Protein AF-A0AAU3WTR7-F1 (afdb_monomer_lite)

Structure (mmCIF, N/CA/C/O backbone):
data_AF-A0AAU3WTR7-F1
#
_entry.id   AF-A0AAU3WTR7-F1
#
loop_
_atom_site.group_PDB
_atom_site.id
_atom_site.type_symbol
_atom_site.label_atom_id
_atom_site.label_alt_id
_atom_site.label_comp_id
_atom_site.label_asym_id
_atom_site.label_entity_id
_atom_site.label_seq_id
_atom_site.pdbx_PDB_ins_code
_atom_site.Cartn_x
_atom_site.Cartn_y
_atom_site.Cartn_z
_atom_site.occupancy
_atom_site.B_iso_or_equiv
_atom_site.auth_seq_id
_atom_site.auth_comp_id
_atom_site.auth_asym_id
_atom_site.auth_atom_id
_atom_site.pdbx_PDB_model_num
ATOM 1 N N . MET A 1 1 ? -23.459 38.206 -37.031 1.00 37.59 1 MET A N 1
ATOM 2 C CA . MET A 1 1 ? -23.382 38.273 -35.552 1.00 37.59 1 MET A CA 1
ATOM 3 C C . MET A 1 1 ? -22.449 37.149 -35.110 1.00 37.59 1 MET A C 1
ATOM 5 O O . MET A 1 1 ? -22.718 36.012 -35.448 1.00 37.59 1 MET A O 1
ATOM 9 N N . ARG A 1 2 ? -21.197 37.462 -34.750 1.00 40.16 2 ARG A N 1
ATOM 10 C CA . ARG A 1 2 ? -20.705 37.605 -33.359 1.00 40.16 2 ARG A CA 1
ATOM 11 C C . ARG A 1 2 ? -20.783 36.295 -32.550 1.00 40.16 2 ARG A C 1
ATOM 13 O O . ARG A 1 2 ? -21.820 35.986 -31.980 1.00 40.16 2 ARG A O 1
ATOM 20 N N . GLN A 1 3 ? -19.661 35.573 -32.489 1.00 49.28 3 GLN A N 1
ATOM 21 C CA . GLN A 1 3 ? -19.446 34.449 -31.568 1.00 49.28 3 GLN A CA 1
ATOM 22 C C . GLN A 1 3 ? -19.296 34.954 -30.116 1.00 49.28 3 GLN A C 1
ATOM 24 O O . GLN A 1 3 ? -18.647 35.985 -29.914 1.00 49.28 3 GLN A O 1
ATOM 29 N N . PRO A 1 4 ? -19.822 34.247 -29.097 1.00 47.12 4 PRO A N 1
ATOM 30 C CA . PRO A 1 4 ? -19.540 34.547 -27.697 1.00 47.12 4 PRO A CA 1
ATOM 31 C C . PRO A 1 4 ? -18.187 33.954 -27.266 1.00 47.12 4 PRO A C 1
ATOM 33 O O . PRO A 1 4 ? -18.004 32.745 -27.135 1.00 47.12 4 PRO A O 1
ATOM 36 N N . ILE A 1 5 ? -17.231 34.847 -27.019 1.00 56.88 5 ILE A N 1
ATOM 37 C CA . ILE A 1 5 ? -15.836 34.572 -26.643 1.00 56.88 5 ILE A CA 1
ATOM 38 C C . ILE A 1 5 ? -15.780 34.169 -25.151 1.00 56.88 5 ILE A C 1
ATOM 40 O O . ILE A 1 5 ? -15.255 34.905 -24.324 1.00 56.88 5 ILE A O 1
ATOM 44 N N . ALA A 1 6 ? -16.386 33.037 -24.775 1.00 55.91 6 ALA A N 1
ATOM 45 C CA . ALA A 1 6 ? -16.638 32.694 -23.366 1.00 55.91 6 ALA A CA 1
ATOM 46 C C . ALA A 1 6 ? -15.622 31.715 -22.738 1.00 55.91 6 ALA A C 1
ATOM 48 O O . ALA A 1 6 ? -15.236 31.878 -21.582 1.00 55.91 6 ALA A O 1
ATOM 49 N N . HIS A 1 7 ? -15.151 30.705 -23.479 1.00 51.06 7 HIS A N 1
ATOM 50 C CA . HIS A 1 7 ? -14.360 29.615 -22.881 1.00 51.06 7 HIS A CA 1
ATOM 51 C C . HIS A 1 7 ? -12.915 30.007 -22.534 1.00 51.06 7 HIS A C 1
ATOM 53 O O . HIS A 1 7 ? -12.405 29.593 -21.495 1.00 51.06 7 HIS A O 1
ATOM 59 N N . ARG A 1 8 ? -12.266 30.852 -23.349 1.00 49.38 8 ARG A N 1
ATOM 60 C CA . ARG A 1 8 ? -10.840 31.200 -23.181 1.00 49.38 8 ARG A CA 1
ATOM 61 C C . ARG A 1 8 ? -10.538 31.940 -21.869 1.00 49.38 8 ARG A C 1
ATOM 63 O O . ARG A 1 8 ? -9.446 31.798 -21.335 1.00 49.38 8 ARG A O 1
ATOM 70 N N . TRP A 1 9 ? -11.502 32.692 -21.338 1.00 47.69 9 TRP A N 1
ATOM 71 C CA . TRP A 1 9 ? -11.331 33.497 -20.120 1.00 47.69 9 TRP A CA 1
ATOM 72 C C . TRP A 1 9 ? -11.418 32.678 -18.828 1.00 47.69 9 TRP A C 1
ATOM 74 O O . TRP A 1 9 ? -10.788 33.040 -17.837 1.00 47.69 9 TRP A O 1
ATOM 84 N N . ARG A 1 10 ? -12.138 31.546 -18.837 1.00 54.12 10 ARG A N 1
ATOM 85 C CA . ARG A 1 10 ? -12.266 30.667 -17.660 1.00 54.12 10 ARG A CA 1
ATOM 86 C C . ARG A 1 10 ? -10.925 30.027 -17.293 1.00 54.12 10 ARG A C 1
ATOM 88 O O . ARG A 1 10 ? -10.565 30.006 -16.122 1.00 54.12 10 ARG A O 1
ATOM 95 N N . ASN A 1 11 ? -10.152 29.596 -18.290 1.00 49.16 11 ASN A N 1
ATOM 96 C CA . ASN A 1 11 ? -8.867 28.928 -18.061 1.00 49.16 11 ASN A CA 1
ATOM 97 C C . ASN A 1 11 ? -7.781 29.888 -17.537 1.00 49.16 11 ASN A C 1
ATOM 99 O O . ASN A 1 11 ? -6.924 29.464 -16.772 1.00 49.16 11 ASN A O 1
ATOM 103 N N . VAL A 1 12 ? -7.841 31.178 -17.896 1.00 52.66 12 VAL A N 1
ATOM 104 C CA . VAL A 1 12 ? -6.905 32.212 -17.404 1.00 52.66 12 VAL A CA 1
ATOM 105 C C . VAL A 1 12 ? -7.162 32.557 -15.931 1.00 52.66 12 VAL A C 1
ATOM 107 O O . VAL A 1 12 ? -6.222 32.796 -15.178 1.00 52.66 12 VAL A O 1
ATOM 110 N N . ALA A 1 13 ? -8.425 32.552 -15.493 1.00 53.12 13 ALA A N 1
ATOM 111 C CA . ALA A 1 13 ? -8.765 32.796 -14.091 1.00 53.12 13 ALA A CA 1
ATOM 112 C C . ALA A 1 13 ? -8.291 31.657 -13.165 1.00 53.12 13 ALA A C 1
ATOM 114 O O . ALA A 1 13 ? -7.812 31.918 -12.063 1.00 53.12 13 ALA A O 1
ATOM 115 N N . VAL A 1 14 ? -8.382 30.402 -13.622 1.00 52.09 14 VAL A N 1
ATOM 116 C CA . VAL A 1 14 ? -7.982 29.218 -12.838 1.00 52.09 14 VAL A CA 1
ATOM 117 C C . VAL A 1 14 ? -6.464 29.141 -12.640 1.00 52.09 14 VAL A C 1
ATOM 119 O O . VAL A 1 14 ? -6.017 28.832 -11.537 1.00 52.09 14 VAL A O 1
ATOM 122 N N . THR A 1 15 ? -5.656 29.473 -13.653 1.00 50.94 15 THR A N 1
ATOM 123 C CA . THR A 1 15 ? -4.188 29.491 -13.509 1.00 50.94 15 THR A CA 1
ATOM 124 C C . THR A 1 15 ? -3.694 30.626 -12.614 1.00 50.94 15 THR A C 1
ATOM 126 O O . THR A 1 15 ? -2.771 30.414 -11.832 1.00 50.94 15 THR A O 1
ATOM 129 N N . ALA A 1 16 ? -4.326 31.804 -12.650 1.00 46.81 16 ALA A N 1
ATOM 130 C CA . ALA A 1 16 ? -3.980 32.902 -11.744 1.00 46.81 16 ALA A CA 1
ATOM 131 C C . ALA A 1 16 ? -4.284 32.578 -10.265 1.00 46.81 16 ALA A C 1
ATOM 133 O O . ALA A 1 16 ? -3.531 32.986 -9.381 1.00 46.81 16 ALA A O 1
ATOM 134 N N . ALA A 1 17 ? -5.354 31.822 -9.990 1.00 47.59 17 ALA A N 1
ATOM 135 C CA . ALA A 1 17 ? -5.754 31.465 -8.627 1.00 47.59 17 ALA A CA 1
ATOM 136 C C . ALA A 1 17 ? -4.729 30.564 -7.909 1.00 47.59 17 ALA A C 1
ATOM 138 O O . ALA A 1 17 ? -4.460 30.771 -6.727 1.00 47.59 17 ALA A O 1
ATOM 139 N N . TRP A 1 18 ? -4.109 29.613 -8.616 1.00 48.81 18 TRP A N 1
ATOM 140 C CA . TRP A 1 18 ? -3.110 28.710 -8.024 1.00 48.81 18 TRP A CA 1
ATOM 141 C C . TRP A 1 18 ? -1.790 29.403 -7.655 1.00 48.81 18 TRP A C 1
ATOM 143 O O . TRP A 1 18 ? -1.161 29.034 -6.665 1.00 48.81 18 TRP A O 1
ATOM 153 N N . VAL A 1 19 ? -1.394 30.454 -8.381 1.00 52.28 19 VAL A N 1
ATOM 154 C CA . VAL A 1 19 ? -0.154 31.204 -8.095 1.00 52.28 19 VAL A CA 1
ATOM 155 C C . VAL A 1 19 ? -0.250 32.007 -6.786 1.00 52.28 19 VAL A C 1
ATOM 157 O O . VAL A 1 19 ? 0.765 32.246 -6.137 1.00 52.28 19 VAL A O 1
ATOM 160 N N . ALA A 1 20 ? -1.458 32.377 -6.346 1.00 46.44 20 ALA A N 1
ATOM 161 C CA . ALA A 1 20 ? -1.669 33.142 -5.113 1.00 46.44 20 ALA A CA 1
ATOM 162 C C . ALA A 1 20 ? -1.627 32.300 -3.818 1.00 46.44 20 ALA A C 1
ATOM 164 O O . ALA A 1 20 ? -1.489 32.864 -2.735 1.00 46.44 20 ALA A O 1
ATOM 165 N N . VAL A 1 21 ? -1.740 30.968 -3.903 1.00 49.38 21 VAL A N 1
ATOM 166 C CA . VAL A 1 21 ? -1.747 30.077 -2.721 1.00 49.38 21 VAL A CA 1
ATOM 167 C C . VAL A 1 21 ? -0.325 29.677 -2.291 1.00 49.38 21 VAL A C 1
ATOM 169 O O . VAL A 1 21 ? -0.088 29.381 -1.121 1.00 49.38 21 VAL A O 1
ATOM 172 N N . GLY A 1 22 ? 0.657 29.747 -3.198 1.00 46.62 22 GLY A N 1
ATOM 173 C CA . GLY A 1 22 ? 2.047 29.345 -2.940 1.00 46.62 22 GLY A CA 1
ATOM 174 C C . GLY A 1 22 ? 2.856 30.243 -1.989 1.00 46.62 22 GLY A C 1
ATOM 175 O O . GLY A 1 22 ? 3.997 29.916 -1.680 1.00 46.62 22 GLY A O 1
ATOM 176 N N . THR A 1 23 ? 2.311 31.371 -1.520 1.00 54.91 23 THR A N 1
ATOM 177 C CA . THR A 1 23 ? 3.067 32.430 -0.815 1.00 54.91 23 THR A CA 1
ATOM 178 C C . THR A 1 23 ? 2.632 32.699 0.633 1.00 54.91 23 THR A C 1
ATOM 180 O O . THR A 1 23 ? 3.030 33.710 1.206 1.00 54.91 23 THR A O 1
ATOM 183 N N . ALA A 1 24 ? 1.878 31.789 1.268 1.00 49.22 24 ALA A N 1
ATOM 184 C CA . ALA A 1 24 ? 1.409 31.953 2.658 1.00 49.22 24 ALA A CA 1
ATOM 185 C C . ALA A 1 24 ? 1.805 30.828 3.647 1.00 49.22 24 ALA A C 1
ATOM 187 O O . ALA A 1 24 ? 1.473 30.918 4.827 1.00 49.22 24 ALA A O 1
ATOM 188 N N . ALA A 1 25 ? 2.541 29.794 3.216 1.00 53.19 25 ALA A N 1
ATOM 189 C CA . ALA A 1 25 ? 2.908 28.637 4.055 1.00 53.19 25 ALA A CA 1
ATOM 190 C C . ALA A 1 25 ? 4.393 28.595 4.498 1.00 53.19 25 ALA A C 1
ATOM 192 O O . ALA A 1 25 ? 4.864 27.579 5.000 1.00 53.19 25 ALA A O 1
ATOM 193 N N . GLY A 1 26 ? 5.146 29.689 4.330 1.00 51.47 26 GLY A N 1
ATOM 194 C CA . GLY A 1 26 ? 6.599 29.734 4.577 1.00 51.47 26 GLY A CA 1
ATOM 195 C C . GLY A 1 26 ? 7.059 30.267 5.944 1.00 51.47 26 GLY A C 1
ATOM 196 O O . GLY A 1 26 ? 8.257 30.448 6.134 1.00 51.47 26 GLY A O 1
ATOM 197 N N . ALA A 1 27 ? 6.150 30.576 6.879 1.00 50.19 27 ALA A N 1
ATOM 198 C CA . ALA A 1 27 ? 6.449 31.478 8.007 1.00 50.19 27 ALA A CA 1
ATOM 199 C C . ALA A 1 27 ? 6.300 30.894 9.432 1.00 50.19 27 ALA A C 1
ATOM 201 O O . ALA A 1 27 ? 6.436 31.641 10.398 1.00 50.19 27 ALA A O 1
ATOM 202 N N . LEU A 1 28 ? 6.047 29.586 9.597 1.00 52.09 28 LEU A N 1
ATOM 203 C CA . LEU A 1 28 ? 5.908 28.954 10.929 1.00 52.09 28 LEU A CA 1
ATOM 204 C C . LEU A 1 28 ? 6.967 27.881 11.256 1.00 52.09 28 LEU A C 1
ATOM 206 O O . LEU A 1 28 ? 7.064 27.461 12.405 1.00 52.09 28 LEU A O 1
ATOM 210 N N . GLY A 1 29 ? 7.810 27.479 10.296 1.00 44.16 29 GLY A N 1
ATOM 211 C CA . GLY A 1 29 ? 8.883 26.498 10.532 1.00 44.16 29 GLY A CA 1
ATOM 212 C C . GLY A 1 29 ? 10.133 27.052 11.235 1.00 44.16 29 GLY A C 1
ATOM 213 O O . GLY A 1 29 ? 10.900 26.288 11.814 1.00 44.16 29 GLY A O 1
ATOM 214 N N . ALA A 1 30 ? 10.346 28.372 11.220 1.00 48.91 30 ALA A N 1
ATOM 215 C CA . ALA A 1 30 ? 11.613 28.981 11.642 1.00 48.91 30 ALA A CA 1
ATOM 216 C C . ALA A 1 30 ? 11.882 28.941 13.162 1.00 48.91 30 ALA A C 1
ATOM 218 O O . ALA A 1 30 ? 13.037 28.987 13.577 1.00 48.91 30 ALA A O 1
ATOM 219 N N . TRP A 1 31 ? 10.846 28.838 14.003 1.00 47.69 31 TRP A N 1
ATOM 220 C CA . TRP A 1 31 ? 10.999 28.938 15.463 1.00 47.69 31 TRP A CA 1
ATOM 221 C C . TRP A 1 31 ? 11.237 27.601 16.181 1.00 47.69 31 TRP A C 1
ATOM 223 O O . TRP A 1 31 ? 11.665 27.610 17.332 1.00 47.69 31 TRP A O 1
ATOM 233 N N . GLN A 1 32 ? 11.048 26.456 15.513 1.00 45.03 32 GLN A N 1
ATOM 234 C CA . GLN A 1 32 ? 11.389 25.145 16.094 1.00 45.03 32 GLN A CA 1
ATOM 235 C C . GLN A 1 32 ? 12.903 24.875 16.124 1.00 45.03 32 GLN A C 1
ATOM 237 O O . GLN A 1 32 ? 13.364 24.085 16.941 1.00 45.03 32 GLN A O 1
ATOM 242 N N . LEU A 1 33 ? 13.698 25.580 15.309 1.00 46.66 33 LEU A N 1
ATOM 243 C CA . LEU A 1 33 ? 15.163 25.505 15.370 1.00 46.66 33 LEU A CA 1
ATOM 244 C C . LEU A 1 33 ? 15.763 26.347 16.510 1.00 46.66 33 LEU A C 1
ATOM 246 O O . LEU A 1 33 ? 16.837 26.018 16.990 1.00 46.66 33 LEU A O 1
ATOM 250 N N . ALA A 1 34 ? 15.058 27.373 16.999 1.00 47.19 34 ALA A N 1
ATOM 251 C CA . ALA A 1 34 ? 15.518 28.214 18.113 1.00 47.19 34 ALA A CA 1
ATOM 252 C C . ALA A 1 34 ? 15.198 27.631 19.509 1.00 47.19 34 ALA A C 1
ATOM 254 O O . ALA A 1 34 ? 15.710 28.115 20.516 1.00 47.19 34 ALA A O 1
ATOM 255 N N . GLY A 1 35 ? 14.334 26.610 19.590 1.00 40.16 35 GLY A N 1
ATOM 256 C CA . GLY A 1 35 ? 13.960 25.955 20.850 1.00 40.16 35 GLY A CA 1
ATOM 257 C C . GLY A 1 35 ? 14.932 24.862 21.311 1.00 40.16 35 GLY A C 1
ATOM 258 O O . GLY A 1 35 ? 14.953 24.529 22.496 1.00 40.16 35 GLY A O 1
ATOM 259 N N . ALA A 1 36 ? 15.747 24.318 20.402 1.00 44.47 36 ALA A N 1
ATOM 260 C CA . ALA A 1 36 ? 16.703 23.252 20.708 1.00 44.47 36 ALA A CA 1
ATOM 261 C C . ALA A 1 36 ? 17.885 23.736 21.573 1.00 44.47 36 ALA A C 1
ATOM 263 O O . ALA A 1 36 ? 18.386 22.988 22.414 1.00 44.47 36 ALA A O 1
ATOM 264 N N . ASP A 1 37 ? 18.281 25.003 21.424 1.00 50.00 37 ASP A N 1
ATOM 265 C CA . ASP A 1 37 ? 19.470 25.572 22.073 1.00 50.00 37 ASP A CA 1
ATOM 266 C C . ASP A 1 37 ? 19.265 25.950 23.554 1.00 50.00 37 ASP A C 1
ATOM 268 O O . ASP A 1 37 ? 20.232 26.208 24.269 1.00 50.00 37 ASP A O 1
ATOM 272 N N . ALA A 1 38 ? 18.021 25.983 24.047 1.00 47.00 38 ALA A N 1
ATOM 273 C CA . ALA A 1 38 ? 17.711 26.530 25.372 1.00 47.00 38 ALA A CA 1
ATOM 274 C C . ALA A 1 38 ? 17.817 25.525 26.538 1.00 47.00 38 ALA A C 1
ATOM 276 O O . ALA A 1 38 ? 17.932 25.953 27.685 1.00 47.00 38 ALA A O 1
ATOM 277 N N . ASN A 1 39 ? 17.775 24.210 26.273 1.00 48.16 39 ASN A N 1
ATOM 278 C CA . ASN A 1 39 ? 17.717 23.170 27.319 1.00 48.16 39 ASN A CA 1
ATOM 279 C C . ASN A 1 39 ? 18.815 22.090 27.232 1.00 48.16 39 ASN A C 1
ATOM 281 O O . ASN A 1 39 ? 18.886 21.229 28.108 1.00 48.16 39 ASN A O 1
ATOM 285 N N . ALA A 1 40 ? 19.701 22.130 26.232 1.00 43.22 40 ALA A N 1
ATOM 286 C CA . ALA A 1 40 ? 20.803 21.173 26.075 1.00 43.22 40 ALA A CA 1
ATOM 287 C C . ALA A 1 40 ? 22.062 21.574 26.877 1.00 43.22 40 ALA A C 1
ATOM 289 O O . ALA A 1 40 ? 23.174 21.654 26.353 1.00 43.22 40 ALA A O 1
ATOM 290 N N . GLY A 1 41 ? 21.895 21.830 28.177 1.00 42.78 41 GLY A N 1
ATOM 291 C CA . GLY A 1 41 ? 23.025 22.010 29.085 1.00 42.78 41 GLY A CA 1
ATOM 292 C C . GLY A 1 41 ? 23.818 20.707 29.250 1.00 42.78 41 GLY A C 1
ATOM 293 O O . GLY A 1 41 ? 23.259 19.685 29.636 1.00 42.78 41 GLY A O 1
ATOM 294 N N . THR A 1 42 ? 25.136 20.764 29.028 1.00 52.19 42 THR A N 1
ATOM 295 C CA . THR A 1 42 ? 26.128 19.696 29.299 1.00 52.19 42 THR A CA 1
ATOM 296 C C . THR A 1 42 ? 26.002 18.386 28.499 1.00 52.19 42 THR A C 1
ATOM 298 O O . THR A 1 42 ? 25.670 17.336 29.038 1.00 52.19 42 THR A O 1
ATOM 301 N N . GLY A 1 43 ? 26.424 18.411 27.229 1.00 42.41 43 GLY A N 1
ATOM 302 C CA . GLY A 1 43 ? 26.749 17.198 26.467 1.00 42.41 43 GLY A CA 1
ATOM 303 C C . GLY A 1 43 ? 27.338 17.508 25.088 1.00 42.41 43 GLY A C 1
ATOM 304 O O . GLY A 1 43 ? 26.668 18.119 24.270 1.00 42.41 43 GLY A O 1
ATOM 305 N N . THR A 1 44 ? 28.590 17.099 24.851 1.00 45.91 44 THR A N 1
ATOM 306 C CA . THR A 1 44 ? 29.353 17.180 23.582 1.00 45.91 44 THR A CA 1
ATOM 307 C C . THR A 1 44 ? 28.511 17.341 22.306 1.00 45.91 44 THR A C 1
ATOM 309 O O . THR A 1 44 ? 27.897 16.378 21.846 1.00 45.91 44 THR A O 1
ATOM 312 N N . HIS A 1 45 ? 28.544 18.537 21.705 1.00 47.84 45 HIS A N 1
ATOM 313 C CA . HIS A 1 45 ? 27.893 18.813 20.421 1.00 47.84 45 HIS A CA 1
ATOM 314 C C . HIS A 1 45 ? 28.396 17.863 19.326 1.00 47.84 45 HIS A C 1
ATOM 316 O O . HIS A 1 45 ? 29.599 17.622 19.208 1.00 47.84 45 HIS A O 1
ATOM 322 N N . GLY A 1 46 ? 27.466 17.340 18.524 1.00 48.97 46 GLY A N 1
ATOM 323 C CA . GLY A 1 46 ? 27.766 16.382 17.466 1.00 48.97 46 GLY A CA 1
ATOM 324 C C . GLY A 1 46 ? 28.718 16.964 16.424 1.00 48.97 46 GLY A C 1
ATOM 325 O O . GLY A 1 46 ? 28.366 17.894 15.700 1.00 48.97 46 GLY A O 1
ATOM 326 N N . HIS A 1 47 ? 29.912 16.384 16.324 1.00 55.09 47 HIS A N 1
ATOM 327 C CA . HIS A 1 47 ? 30.749 16.549 15.143 1.00 55.09 47 HIS A CA 1
ATOM 328 C C . HIS A 1 47 ? 30.036 15.870 13.958 1.00 55.09 47 HIS A C 1
ATOM 330 O O . HIS A 1 47 ? 29.531 14.757 14.144 1.00 55.09 47 HIS A O 1
ATOM 336 N N . PRO A 1 48 ? 29.961 16.488 12.764 1.00 62.47 48 PRO A N 1
ATOM 337 C CA . PRO A 1 48 ? 29.518 15.764 11.576 1.00 62.47 48 PRO A CA 1
ATOM 338 C C . PRO A 1 48 ? 30.421 14.540 11.380 1.00 62.47 48 PRO A C 1
ATOM 340 O O . PRO A 1 48 ? 31.634 14.638 11.565 1.00 62.47 48 PRO A O 1
ATOM 343 N N . LEU A 1 49 ? 29.841 13.382 11.050 1.00 66.31 49 LEU A N 1
ATOM 344 C CA . LEU A 1 49 ? 30.634 12.181 10.782 1.00 66.31 49 LEU A CA 1
ATOM 345 C C . LEU A 1 49 ? 31.555 12.448 9.588 1.00 66.31 49 LEU A C 1
ATOM 347 O O . LEU A 1 49 ? 31.080 12.798 8.510 1.00 66.31 49 LEU A O 1
ATOM 351 N N . ASP A 1 50 ? 32.857 12.261 9.788 1.00 78.19 50 ASP A N 1
ATOM 352 C CA . ASP A 1 50 ? 33.835 12.289 8.705 1.00 78.19 50 ASP A CA 1
ATOM 353 C C . ASP A 1 50 ? 33.659 11.087 7.756 1.00 78.19 50 ASP A C 1
ATOM 355 O O . ASP A 1 50 ? 33.057 10.067 8.109 1.00 78.19 50 ASP A O 1
ATOM 359 N N . ASP A 1 51 ? 34.218 11.181 6.546 1.00 73.81 51 ASP A N 1
ATOM 360 C CA . ASP A 1 51 ? 34.087 10.135 5.522 1.00 73.81 51 ASP A CA 1
ATOM 361 C C . ASP A 1 51 ? 34.597 8.760 5.992 1.00 73.81 51 ASP A C 1
ATOM 363 O O . ASP A 1 51 ? 34.080 7.729 5.559 1.00 73.81 51 ASP A O 1
ATOM 367 N N . ALA A 1 52 ? 35.572 8.700 6.908 1.00 69.44 52 ALA A N 1
ATOM 368 C CA . ALA A 1 52 ? 36.064 7.435 7.449 1.00 69.44 52 ALA A CA 1
ATOM 369 C C . ALA A 1 52 ? 35.098 6.839 8.489 1.00 69.44 52 ALA A C 1
ATOM 371 O O . ALA A 1 52 ? 34.989 5.612 8.590 1.00 69.44 52 ALA A O 1
ATOM 372 N N . ALA A 1 53 ? 34.361 7.668 9.231 1.00 73.69 53 ALA A N 1
ATOM 373 C CA . ALA A 1 53 ? 33.237 7.239 10.058 1.00 73.69 53 ALA A CA 1
ATOM 374 C C . ALA A 1 53 ? 32.060 6.745 9.196 1.00 73.69 53 ALA A C 1
ATOM 376 O O . ALA A 1 53 ? 31.501 5.688 9.497 1.00 73.69 53 ALA A O 1
ATOM 377 N N . VAL A 1 54 ? 31.742 7.430 8.089 1.00 77.12 54 VAL A N 1
ATOM 378 C CA . VAL A 1 54 ? 30.716 6.996 7.119 1.00 77.12 54 VAL A CA 1
ATOM 379 C C . VAL A 1 54 ? 31.100 5.665 6.466 1.00 77.12 54 VAL A C 1
ATOM 381 O O . VAL A 1 54 ? 30.315 4.718 6.506 1.00 77.12 54 VAL A O 1
ATOM 384 N N . HIS A 1 55 ? 32.325 5.529 5.948 1.00 77.12 55 HIS A N 1
ATOM 385 C CA . HIS A 1 55 ? 32.811 4.267 5.379 1.00 77.12 55 HIS A CA 1
ATOM 386 C C . HIS A 1 55 ? 32.828 3.126 6.401 1.00 77.12 55 HIS A C 1
ATOM 388 O O . HIS A 1 55 ? 32.502 1.992 6.052 1.00 77.12 55 HIS A O 1
ATOM 394 N N . ARG A 1 56 ? 33.163 3.401 7.669 1.00 72.31 56 ARG A N 1
ATOM 395 C CA . ARG A 1 56 ? 33.112 2.398 8.743 1.00 72.31 56 ARG A CA 1
ATOM 396 C C . ARG A 1 56 ? 31.680 1.978 9.063 1.00 72.31 56 ARG A C 1
ATOM 398 O O . ARG A 1 56 ? 31.436 0.785 9.228 1.00 72.31 56 ARG A O 1
ATOM 405 N N . ALA A 1 57 ? 30.744 2.925 9.120 1.00 73.19 57 ALA A N 1
ATOM 406 C CA . ALA A 1 57 ? 29.328 2.636 9.314 1.00 73.19 57 ALA A CA 1
ATOM 407 C C . ALA A 1 57 ? 28.783 1.785 8.153 1.00 73.19 57 ALA A C 1
ATOM 409 O O . ALA A 1 57 ? 28.188 0.735 8.393 1.00 73.19 57 ALA A O 1
ATOM 410 N N . LEU A 1 58 ? 29.088 2.157 6.907 1.00 80.75 58 LEU A N 1
ATOM 411 C CA . LEU A 1 58 ? 28.680 1.415 5.714 1.00 80.75 58 LEU A CA 1
ATOM 412 C C . LEU A 1 58 ? 29.282 -0.000 5.683 1.00 80.75 58 LEU A C 1
ATOM 414 O O . LEU A 1 58 ? 28.558 -0.967 5.460 1.00 80.75 58 LEU A O 1
ATOM 418 N N . ALA A 1 59 ? 30.571 -0.146 6.004 1.00 71.81 59 ALA A N 1
ATOM 419 C CA . ALA A 1 59 ? 31.221 -1.450 6.127 1.00 71.81 59 ALA A CA 1
ATOM 420 C C . ALA A 1 59 ? 30.619 -2.301 7.262 1.00 71.81 59 ALA A C 1
ATOM 422 O O . ALA A 1 59 ? 30.459 -3.507 7.094 1.00 71.81 59 ALA A O 1
ATOM 423 N N . SER A 1 60 ? 30.227 -1.702 8.396 1.00 66.06 60 SER A N 1
ATOM 424 C CA . SER A 1 60 ? 29.529 -2.427 9.471 1.00 66.06 60 SER A CA 1
ATOM 425 C C . SER A 1 60 ? 28.103 -2.843 9.094 1.00 66.06 60 SER A C 1
ATOM 427 O O . SER A 1 60 ? 27.665 -3.922 9.490 1.00 66.06 60 SER A O 1
ATOM 429 N N . ALA A 1 61 ? 27.405 -2.049 8.277 1.00 65.31 61 ALA A N 1
ATOM 430 C CA . ALA A 1 61 ? 26.099 -2.407 7.731 1.00 65.31 61 ALA A CA 1
ATOM 431 C C . ALA A 1 61 ? 26.217 -3.548 6.704 1.00 65.31 61 ALA A C 1
ATOM 433 O O . ALA A 1 61 ? 25.448 -4.499 6.755 1.00 65.31 61 ALA A O 1
ATOM 434 N N . GLN A 1 62 ? 27.233 -3.515 5.835 1.00 64.50 62 GLN A N 1
ATOM 435 C CA . GLN A 1 62 ? 27.520 -4.588 4.873 1.00 64.50 62 GLN A CA 1
ATOM 436 C C . GLN A 1 62 ? 28.006 -5.884 5.548 1.00 64.50 62 GLN A C 1
ATOM 438 O O . GLN A 1 62 ? 27.644 -6.977 5.116 1.00 64.50 62 GLN A O 1
ATOM 443 N N . ALA A 1 63 ? 28.779 -5.782 6.634 1.00 57.72 63 ALA A N 1
ATOM 444 C CA . ALA A 1 63 ? 29.153 -6.925 7.470 1.00 57.72 63 ALA A CA 1
ATOM 445 C C . ALA A 1 63 ? 27.961 -7.495 8.264 1.00 57.72 63 ALA A C 1
ATOM 447 O O . ALA A 1 63 ? 27.968 -8.671 8.627 1.00 57.72 63 ALA A O 1
ATOM 448 N N . SER A 1 64 ? 26.921 -6.688 8.495 1.00 48.97 64 SER A N 1
ATOM 449 C CA . SER A 1 64 ? 25.646 -7.115 9.078 1.00 48.97 64 SER A CA 1
ATOM 450 C C . SER A 1 64 ? 24.762 -7.775 8.017 1.00 48.97 64 SER A C 1
ATOM 452 O O . SER A 1 64 ? 23.668 -7.307 7.704 1.00 48.97 64 SER A O 1
ATOM 454 N N . THR A 1 65 ? 25.242 -8.891 7.457 1.00 50.78 65 THR A N 1
ATOM 455 C CA . THR A 1 65 ? 24.441 -9.761 6.586 1.00 50.78 65 THR A CA 1
ATOM 456 C C . THR A 1 65 ? 23.125 -10.104 7.301 1.00 50.78 65 THR A C 1
ATOM 458 O O . THR A 1 65 ? 23.195 -10.531 8.458 1.00 50.78 65 THR A O 1
ATOM 461 N N . PRO A 1 66 ? 21.936 -9.945 6.680 1.00 45.72 66 PRO A N 1
ATOM 462 C CA . PRO A 1 66 ? 20.673 -10.147 7.382 1.00 45.72 66 PRO A CA 1
ATOM 463 C C . PRO A 1 66 ? 20.521 -11.601 7.831 1.00 45.72 66 PRO A C 1
ATOM 465 O O . PRO A 1 66 ? 20.197 -12.492 7.044 1.00 45.72 66 PRO A O 1
ATOM 468 N N . ARG A 1 67 ? 20.749 -11.848 9.120 1.00 39.69 67 ARG A N 1
ATOM 469 C CA . ARG A 1 67 ? 20.392 -13.112 9.750 1.00 39.69 67 ARG A CA 1
ATOM 470 C C . ARG A 1 67 ? 18.885 -13.091 9.975 1.00 39.69 67 ARG A C 1
ATOM 472 O O . ARG A 1 67 ? 18.375 -12.204 10.655 1.00 39.69 67 ARG A O 1
ATOM 479 N N . ALA A 1 68 ? 18.175 -14.031 9.363 1.00 50.00 68 ALA A N 1
ATOM 480 C CA . ALA A 1 68 ? 16.736 -14.168 9.537 1.00 50.00 68 ALA A CA 1
ATOM 481 C C . ALA A 1 68 ? 16.429 -14.725 10.939 1.00 50.00 68 ALA A C 1
ATOM 483 O O . ALA A 1 68 ? 16.266 -15.931 11.098 1.00 50.00 68 ALA A O 1
ATOM 484 N N . ASP A 1 69 ? 16.361 -13.844 11.940 1.00 38.97 69 ASP A N 1
ATOM 485 C CA . ASP A 1 69 ? 16.029 -14.186 13.325 1.00 38.97 69 ASP A CA 1
ATOM 486 C C . ASP A 1 69 ? 14.857 -13.333 13.855 1.00 38.97 69 ASP A C 1
ATOM 488 O O . ASP A 1 69 ? 14.983 -12.163 14.202 1.00 38.97 69 ASP A O 1
ATOM 492 N N . THR A 1 70 ? 13.691 -13.976 13.865 1.00 47.06 70 THR A N 1
ATOM 493 C CA . THR A 1 70 ? 12.581 -13.918 14.836 1.00 47.06 70 THR A CA 1
ATOM 494 C C . THR A 1 70 ? 12.508 -12.757 15.861 1.00 47.06 70 THR A C 1
ATOM 496 O O . THR A 1 70 ? 13.226 -12.736 16.852 1.00 47.06 70 THR A O 1
ATOM 499 N N . SER A 1 71 ? 11.501 -11.893 15.668 1.00 62.19 71 SER A N 1
ATOM 500 C CA . SER A 1 71 ? 10.688 -11.109 16.631 1.00 62.19 71 SER A CA 1
ATOM 501 C C . SER A 1 71 ? 11.206 -10.731 18.042 1.00 62.19 71 SER A C 1
ATOM 503 O O . SER A 1 71 ? 11.187 -11.561 18.948 1.00 62.19 71 SER A O 1
ATOM 505 N N . SER A 1 72 ? 11.412 -9.422 18.265 1.00 59.25 72 SER A N 1
ATOM 506 C CA . SER A 1 72 ? 10.921 -8.609 19.415 1.00 59.25 72 SER A CA 1
ATOM 507 C C . SER A 1 72 ? 11.084 -7.103 19.070 1.00 59.25 72 SER A C 1
ATOM 509 O O . SER A 1 72 ? 11.730 -6.799 18.070 1.00 59.25 72 SER A O 1
ATOM 511 N N . ASP A 1 73 ? 10.531 -6.090 19.754 1.00 44.44 73 ASP A N 1
ATOM 512 C CA . ASP A 1 73 ? 9.703 -6.023 20.978 1.00 44.44 73 ASP A CA 1
ATOM 513 C C . ASP A 1 73 ? 8.639 -4.882 20.860 1.00 44.44 73 ASP A C 1
ATOM 515 O O . ASP A 1 73 ? 8.331 -4.474 19.738 1.00 44.44 73 ASP A O 1
ATOM 519 N N . ALA A 1 74 ? 8.046 -4.364 21.955 1.00 46.69 74 ALA A N 1
ATOM 520 C CA . ALA A 1 74 ? 6.917 -3.403 21.906 1.00 46.69 74 ALA A CA 1
ATOM 521 C C . ALA A 1 74 ? 6.995 -2.210 22.913 1.00 46.69 74 ALA A C 1
ATOM 523 O O . ALA A 1 74 ? 7.875 -2.195 23.775 1.00 46.69 74 ALA A O 1
ATOM 524 N N . PRO A 1 75 ? 6.135 -1.163 22.786 1.00 44.91 75 PRO A N 1
ATOM 525 C CA . PRO A 1 75 ? 4.698 -1.275 23.105 1.00 44.91 75 PRO A CA 1
ATOM 526 C C . PRO A 1 75 ? 3.733 -0.697 22.037 1.00 44.91 75 PRO A C 1
ATOM 528 O O . PRO A 1 75 ? 3.982 0.355 21.454 1.00 44.91 75 PRO A O 1
ATOM 531 N N . ALA A 1 76 ? 2.583 -1.352 21.833 1.00 58.09 76 ALA A N 1
ATOM 532 C CA . ALA A 1 76 ? 1.425 -0.823 21.084 1.00 58.09 76 ALA A CA 1
ATOM 533 C C . ALA A 1 76 ? 0.438 -0.160 22.074 1.00 58.09 76 ALA A C 1
ATOM 535 O O . ALA A 1 76 ? 0.371 -0.647 23.210 1.00 58.09 76 ALA A O 1
ATOM 536 N N . PRO A 1 77 ? -0.254 0.957 21.727 1.00 52.03 77 PRO A N 1
ATOM 537 C CA . PRO A 1 77 ? -1.366 0.914 20.748 1.00 52.03 77 PRO A CA 1
ATOM 538 C C . PRO A 1 77 ? -1.675 2.233 19.968 1.00 52.03 77 PRO A C 1
ATOM 540 O O . PRO A 1 77 ? -1.742 3.307 20.558 1.00 52.03 77 PRO A O 1
ATOM 543 N N . ALA A 1 78 ? -2.003 2.320 18.672 1.00 57.25 78 ALA A N 1
ATOM 544 C CA . ALA A 1 78 ? -1.559 1.619 17.458 1.00 57.25 78 ALA A CA 1
ATOM 545 C C . ALA A 1 78 ? -1.879 0.126 17.246 1.00 57.25 78 ALA A C 1
ATOM 547 O O . ALA A 1 78 ? -1.169 -0.550 16.496 1.00 57.25 78 ALA A O 1
ATOM 548 N N . ASP A 1 79 ? -2.952 -0.385 17.846 1.00 55.22 79 ASP A N 1
ATOM 549 C CA . ASP A 1 79 ? -3.426 -1.757 17.621 1.00 55.22 79 ASP A CA 1
ATOM 550 C C . ASP A 1 79 ? -4.151 -1.876 16.260 1.00 55.22 79 ASP A C 1
ATOM 552 O O . ASP A 1 79 ? -5.276 -1.411 16.126 1.00 55.22 79 ASP A O 1
ATOM 556 N N . GLN A 1 80 ? -3.603 -2.492 15.210 1.00 72.31 80 GLN A N 1
ATOM 557 C CA . GLN A 1 80 ? -2.310 -3.174 15.107 1.00 72.31 80 GLN A CA 1
ATOM 558 C C . GLN A 1 80 ? -1.587 -2.759 13.820 1.00 72.31 80 GLN A C 1
ATOM 560 O O . GLN A 1 80 ? -1.800 -3.355 12.762 1.00 72.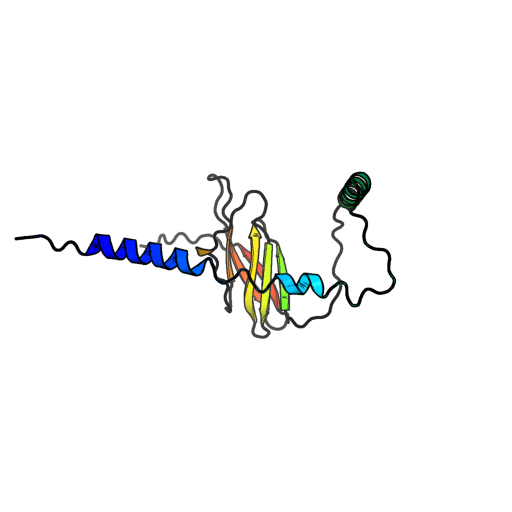31 80 GLN A O 1
ATOM 565 N N . ARG A 1 81 ? -0.709 -1.749 13.895 1.00 90.38 81 ARG A N 1
ATOM 566 C CA . ARG A 1 81 ? 0.143 -1.380 12.753 1.00 90.38 81 ARG A CA 1
ATOM 567 C C . ARG A 1 81 ? 1.205 -2.462 12.518 1.00 90.38 81 ARG A C 1
ATOM 569 O O . ARG A 1 81 ? 1.915 -2.862 13.447 1.00 90.38 81 ARG A O 1
ATOM 576 N N . ARG A 1 82 ? 1.293 -2.975 11.291 1.00 93.19 82 ARG A N 1
ATOM 577 C CA . ARG A 1 82 ? 2.149 -4.102 10.887 1.00 93.19 82 ARG A CA 1
ATOM 578 C C . ARG A 1 82 ? 2.630 -3.918 9.450 1.00 93.19 82 ARG A C 1
ATOM 580 O O . ARG A 1 82 ? 1.845 -3.550 8.583 1.00 93.19 82 ARG A O 1
ATOM 587 N N . THR A 1 83 ? 3.896 -4.232 9.195 1.00 95.56 83 THR A N 1
ATOM 588 C CA . THR A 1 83 ? 4.469 -4.248 7.843 1.00 95.56 83 THR A CA 1
ATOM 589 C C . THR A 1 83 ? 4.579 -5.684 7.342 1.00 95.56 83 THR A C 1
ATOM 591 O O . THR A 1 83 ? 5.089 -6.553 8.048 1.00 95.56 83 THR A O 1
ATOM 594 N N . LEU A 1 84 ? 4.109 -5.926 6.123 1.00 96.50 84 LEU A N 1
ATOM 595 C CA . LEU A 1 84 ? 4.207 -7.191 5.402 1.00 96.50 84 LEU A CA 1
ATOM 596 C C . LEU A 1 84 ? 5.031 -7.015 4.117 1.00 96.50 84 LEU A C 1
ATOM 598 O O . LEU A 1 84 ? 5.165 -5.905 3.601 1.00 96.50 84 LEU A O 1
ATOM 602 N N . ARG A 1 85 ? 5.580 -8.119 3.606 1.00 97.38 85 ARG A N 1
ATOM 603 C CA . ARG A 1 85 ? 6.366 -8.181 2.364 1.00 97.38 85 ARG A CA 1
ATOM 604 C C . ARG A 1 85 ? 5.733 -9.170 1.388 1.00 97.38 85 ARG A C 1
ATOM 606 O O . ARG A 1 85 ? 5.161 -10.170 1.819 1.00 97.38 85 ARG A O 1
ATOM 613 N N . PHE A 1 86 ? 5.861 -8.885 0.102 1.00 96.38 86 PHE A N 1
ATOM 614 C CA . PHE A 1 86 ? 5.392 -9.685 -1.031 1.00 96.38 86 PHE A CA 1
ATOM 615 C C . PHE A 1 86 ? 6.357 -9.480 -2.215 1.00 96.38 86 PHE A C 1
ATOM 617 O O . PHE A 1 86 ? 7.296 -8.699 -2.104 1.00 96.38 86 PHE A O 1
ATOM 624 N N . THR A 1 87 ? 6.184 -10.202 -3.327 1.00 95.12 87 THR A N 1
ATOM 625 C CA . THR A 1 87 ? 7.150 -10.168 -4.445 1.00 95.12 87 THR A CA 1
ATOM 626 C C . THR A 1 87 ? 7.318 -8.773 -5.050 1.00 95.12 87 THR A C 1
ATOM 628 O O . THR A 1 87 ? 8.447 -8.359 -5.276 1.00 95.12 87 THR A O 1
ATOM 631 N N . GLY A 1 88 ? 6.216 -8.045 -5.253 1.00 95.12 88 GLY A N 1
ATOM 632 C CA . GLY A 1 88 ? 6.234 -6.676 -5.780 1.00 95.12 88 GLY A CA 1
ATOM 633 C C . GLY A 1 88 ? 6.585 -5.572 -4.771 1.00 95.12 88 GLY A C 1
ATOM 634 O O . GLY A 1 88 ? 6.577 -4.406 -5.146 1.00 95.12 88 GLY A O 1
ATOM 635 N N . GLY A 1 89 ? 6.875 -5.883 -3.497 1.00 97.56 89 GLY A N 1
ATOM 636 C CA . GLY A 1 89 ? 7.236 -4.850 -2.518 1.00 97.56 89 GLY A CA 1
ATOM 637 C C . GLY A 1 89 ? 6.851 -5.121 -1.065 1.00 97.56 89 GLY A C 1
ATOM 638 O O . GLY A 1 89 ? 6.931 -6.233 -0.529 1.00 97.56 89 GLY A O 1
ATOM 639 N N . SER A 1 90 ? 6.472 -4.050 -0.369 1.00 98.12 90 SER A N 1
ATOM 640 C CA . SER A 1 90 ? 6.027 -4.104 1.023 1.00 98.12 90 SER A CA 1
ATOM 641 C C . SER A 1 90 ? 4.900 -3.121 1.310 1.00 98.12 90 SER A C 1
ATOM 643 O O . SER A 1 90 ? 4.792 -2.075 0.678 1.00 98.12 90 SER A O 1
ATOM 645 N N . ALA A 1 91 ? 4.068 -3.458 2.294 1.00 98.06 91 ALA A N 1
ATOM 646 C CA . ALA A 1 91 ? 2.928 -2.655 2.718 1.00 98.06 91 ALA A CA 1
ATOM 647 C C . ALA A 1 91 ? 2.887 -2.563 4.242 1.00 98.06 91 ALA A C 1
ATOM 649 O O . ALA A 1 91 ? 3.100 -3.557 4.934 1.00 98.06 91 ALA A O 1
ATOM 650 N N . THR A 1 92 ? 2.581 -1.382 4.770 1.00 97.81 92 THR A N 1
ATOM 651 C CA . THR A 1 92 ? 2.271 -1.167 6.184 1.00 97.81 92 THR A CA 1
ATOM 652 C C . THR A 1 92 ? 0.781 -0.922 6.331 1.00 97.81 92 THR A C 1
ATOM 654 O O . THR A 1 92 ? 0.238 0.037 5.785 1.00 97.81 92 THR A O 1
ATOM 657 N N . VAL A 1 93 ? 0.124 -1.786 7.097 1.00 97.44 93 VAL A N 1
ATOM 658 C CA . VAL A 1 93 ? -1.316 -1.739 7.349 1.00 97.44 93 VAL A CA 1
ATOM 659 C C . VAL A 1 93 ? -1.612 -1.591 8.831 1.00 97.44 93 VAL A C 1
ATOM 661 O O . VAL A 1 93 ? -0.808 -1.978 9.676 1.00 97.44 93 VAL A O 1
ATOM 664 N N . GLU A 1 94 ? -2.788 -1.069 9.144 1.00 95.75 94 GLU A N 1
ATOM 665 C CA . GLU A 1 94 ? -3.412 -1.139 10.460 1.00 95.75 94 GLU A CA 1
ATOM 666 C C . GLU A 1 94 ? -4.564 -2.137 10.413 1.00 95.75 94 GLU A C 1
ATOM 668 O O . GLU A 1 94 ? -5.473 -2.011 9.592 1.00 95.75 94 GLU A O 1
ATOM 673 N N . CYS A 1 95 ? -4.511 -3.139 11.289 1.00 94.81 95 CYS A N 1
ATOM 674 C CA . CYS A 1 95 ? -5.590 -4.102 11.463 1.00 94.81 95 CYS A CA 1
ATOM 675 C C . CYS A 1 95 ? -6.490 -3.699 12.633 1.00 94.81 95 CYS A C 1
ATOM 677 O O . CYS A 1 95 ? -6.029 -3.644 13.774 1.00 94.81 95 CYS A O 1
ATOM 679 N N . GLY A 1 96 ? -7.772 -3.466 12.354 1.00 91.12 96 GLY A N 1
ATOM 680 C CA . GLY A 1 96 ? -8.797 -3.239 13.368 1.00 91.12 96 GLY A CA 1
ATOM 681 C C . GLY A 1 96 ? -9.238 -4.539 14.046 1.00 91.12 96 GLY A C 1
ATOM 682 O O . GLY A 1 96 ? -9.185 -5.624 13.463 1.00 91.12 96 GLY A O 1
ATOM 683 N N . ALA A 1 97 ? -9.721 -4.435 15.287 1.00 88.06 97 ALA A N 1
ATOM 684 C CA . ALA A 1 97 ? -10.159 -5.589 16.082 1.00 88.06 97 ALA A CA 1
ATOM 685 C C . ALA A 1 97 ? -11.319 -6.385 15.440 1.00 88.06 97 ALA A C 1
ATOM 687 O O . ALA A 1 97 ? -11.452 -7.586 15.675 1.00 88.06 97 ALA A O 1
ATOM 688 N N . ASP A 1 98 ? -12.127 -5.738 14.595 1.00 87.19 98 ASP A N 1
ATOM 689 C CA . ASP A 1 98 ? -13.227 -6.338 13.829 1.00 87.19 98 ASP A CA 1
ATOM 690 C C . ASP A 1 98 ? -12.769 -7.045 12.532 1.00 87.19 98 ASP A C 1
ATOM 692 O O . ASP A 1 98 ? -13.602 -7.488 11.740 1.00 87.19 98 ASP A O 1
ATOM 696 N N . GLY A 1 99 ? -11.456 -7.125 12.284 1.00 90.31 99 GLY A N 1
ATOM 697 C CA . GLY A 1 99 ? -10.892 -7.632 11.033 1.00 90.31 99 GLY A CA 1
ATOM 698 C C . GLY A 1 99 ? -10.965 -6.632 9.875 1.00 90.31 99 GLY A C 1
ATOM 699 O O . GLY A 1 99 ? -10.873 -7.034 8.715 1.00 90.31 99 GLY A O 1
ATOM 700 N N . SER A 1 100 ? -11.168 -5.339 10.148 1.00 93.75 100 SER A N 1
ATOM 701 C CA . SER A 1 100 ? -10.911 -4.293 9.153 1.00 93.75 100 SER A CA 1
ATOM 702 C C . SER A 1 100 ? -9.408 -4.107 8.912 1.00 93.75 100 SER A C 1
ATOM 704 O O . SER A 1 100 ? -8.578 -4.407 9.771 1.00 93.75 100 SER A O 1
ATOM 706 N N . VAL A 1 101 ? -9.064 -3.617 7.724 1.00 96.50 101 VAL A N 1
ATOM 707 C CA . VAL A 1 101 ? -7.708 -3.264 7.303 1.00 96.50 101 VAL A CA 1
ATOM 708 C C . VAL A 1 101 ? -7.700 -1.842 6.751 1.00 96.50 101 VAL A C 1
ATOM 710 O O . VAL A 1 101 ? -8.609 -1.461 6.009 1.00 96.50 101 VAL A O 1
ATOM 713 N N . TYR A 1 102 ? -6.674 -1.072 7.109 1.00 97.00 102 TYR A N 1
ATOM 714 C CA . TYR A 1 102 ? -6.355 0.225 6.519 1.00 97.00 102 TYR A CA 1
ATOM 715 C C . TYR A 1 102 ? -4.899 0.235 6.040 1.00 97.00 102 TYR A C 1
ATOM 717 O O . TYR A 1 102 ? -3.986 -0.022 6.823 1.00 97.00 102 TYR A O 1
ATOM 725 N N . LEU A 1 103 ? -4.667 0.519 4.760 1.00 97.62 103 LEU A N 1
ATOM 726 C CA . LEU A 1 103 ? -3.337 0.593 4.160 1.00 97.62 103 LEU A CA 1
ATOM 727 C C . LEU A 1 103 ? -2.736 1.989 4.361 1.00 97.62 103 LEU A C 1
ATOM 729 O O . LEU A 1 103 ? -3.129 2.972 3.728 1.00 97.62 103 LEU A O 1
ATOM 733 N N . VAL A 1 104 ? -1.762 2.057 5.268 1.00 97.31 104 VAL A N 1
ATOM 734 C CA . VAL A 1 104 ? -1.090 3.295 5.676 1.00 97.31 104 VAL A CA 1
ATOM 735 C C . VAL A 1 104 ? -0.080 3.725 4.614 1.00 97.31 104 VAL A C 1
ATOM 737 O O . VAL A 1 104 ? -0.086 4.878 4.183 1.00 97.31 104 VAL A O 1
ATOM 740 N N . SER A 1 105 ? 0.779 2.802 4.181 1.00 97.25 105 SER A N 1
ATOM 741 C CA . SER A 1 105 ? 1.817 3.049 3.178 1.00 97.25 105 SER A CA 1
ATOM 742 C C . SER A 1 105 ? 2.234 1.766 2.466 1.00 97.25 105 SER A C 1
ATOM 744 O O . SER A 1 105 ? 2.017 0.663 2.970 1.00 97.25 105 SER A O 1
ATOM 746 N N . TRP A 1 106 ? 2.876 1.918 1.315 1.00 98.31 106 TRP A N 1
ATOM 747 C CA . TRP A 1 106 ? 3.535 0.854 0.566 1.00 98.31 106 TRP A CA 1
ATOM 748 C C . TRP A 1 106 ? 4.867 1.355 0.015 1.00 98.31 106 TRP A C 1
ATOM 750 O O . TRP A 1 106 ? 5.198 2.540 0.107 1.00 98.31 106 TRP A O 1
ATOM 760 N N . SER A 1 107 ? 5.666 0.435 -0.504 1.00 97.56 107 SER A N 1
ATOM 761 C CA . SER A 1 107 ? 6.876 0.727 -1.267 1.00 97.56 107 SER A CA 1
ATOM 762 C C . SER A 1 107 ? 7.101 -0.423 -2.250 1.00 97.56 107 SER A C 1
ATOM 764 O O . SER A 1 107 ? 7.101 -1.572 -1.783 1.00 97.56 107 SER A O 1
ATOM 766 N N . PRO A 1 108 ? 7.282 -0.147 -3.555 1.00 98.00 108 PRO A N 1
ATOM 767 C CA . PRO A 1 108 ? 7.637 -1.173 -4.529 1.00 98.00 108 PRO A CA 1
ATOM 768 C C . PRO A 1 108 ? 8.967 -1.854 -4.183 1.00 98.00 108 PRO A C 1
ATOM 770 O O . PRO A 1 108 ? 9.795 -1.312 -3.442 1.00 98.00 108 PRO A O 1
ATOM 773 N N . SER A 1 109 ? 9.163 -3.057 -4.711 1.00 97.75 109 SER A N 1
ATOM 774 C CA . SER A 1 109 ? 10.482 -3.693 -4.797 1.00 97.75 109 SER A CA 1
ATOM 775 C C . SER A 1 109 ? 11.221 -3.233 -6.057 1.00 97.75 109 SER A C 1
ATOM 777 O O . SER A 1 109 ? 10.606 -2.716 -6.983 1.00 97.75 109 SER A O 1
ATOM 779 N N . ASP A 1 110 ? 12.540 -3.435 -6.108 1.00 97.12 110 ASP A N 1
ATOM 780 C CA . ASP A 1 110 ? 13.331 -3.142 -7.310 1.00 97.12 110 ASP A CA 1
ATOM 781 C C . ASP A 1 110 ? 12.753 -3.882 -8.534 1.00 97.12 110 ASP A C 1
ATOM 783 O O . ASP A 1 110 ? 12.525 -5.093 -8.471 1.00 97.12 110 ASP A O 1
ATOM 787 N N . GLY A 1 111 ? 12.532 -3.156 -9.635 1.00 96.06 111 GLY A N 1
ATOM 788 C CA . GLY A 1 111 ? 11.915 -3.691 -10.856 1.00 96.06 111 GLY A CA 1
ATOM 789 C C . GLY A 1 111 ? 10.387 -3.809 -10.814 1.00 96.06 111 GLY A C 1
ATOM 790 O O . GLY A 1 111 ? 9.830 -4.496 -11.662 1.00 96.06 111 GLY A O 1
ATOM 791 N N . TYR A 1 112 ? 9.726 -3.175 -9.842 1.00 96.88 112 TYR A N 1
ATOM 792 C CA . TYR A 1 112 ? 8.272 -3.028 -9.798 1.00 96.88 112 TYR A CA 1
ATOM 793 C C . TYR A 1 112 ? 7.866 -1.567 -9.599 1.00 96.88 112 TYR A C 1
ATOM 795 O O . TYR A 1 112 ? 8.549 -0.811 -8.899 1.00 96.88 112 TYR A O 1
ATOM 803 N N . GLU A 1 113 ? 6.694 -1.215 -10.112 1.00 96.62 113 GLU A N 1
ATOM 804 C CA . GLU A 1 113 ? 5.964 0.008 -9.790 1.00 96.62 113 GLU A CA 1
ATOM 805 C C . GLU A 1 113 ? 4.589 -0.292 -9.173 1.00 96.62 113 GLU A C 1
ATOM 807 O O . GLU A 1 113 ? 4.120 -1.430 -9.168 1.00 96.62 113 GLU A O 1
ATOM 812 N N . ILE A 1 114 ? 4.014 0.705 -8.494 1.00 96.81 114 ILE A N 1
ATOM 813 C CA . ILE A 1 114 ? 2.719 0.617 -7.802 1.00 96.81 114 ILE A CA 1
ATOM 814 C C . ILE A 1 114 ? 2.052 1.985 -7.939 1.00 96.81 114 ILE A C 1
ATOM 816 O O . ILE A 1 114 ? 2.419 2.913 -7.206 1.00 96.81 114 ILE A O 1
ATOM 820 N N . ASP A 1 115 ? 1.077 2.093 -8.834 1.00 93.00 115 ASP A N 1
ATOM 821 C CA . ASP A 1 115 ? 0.352 3.339 -9.073 1.00 93.00 115 ASP A CA 1
ATOM 822 C C . ASP A 1 115 ? -0.660 3.646 -7.960 1.00 93.00 115 ASP A C 1
ATOM 824 O O . ASP A 1 115 ? -1.379 2.776 -7.473 1.00 93.00 115 ASP A O 1
ATOM 828 N N . ASP A 1 116 ? -0.709 4.911 -7.519 1.00 92.06 116 ASP A N 1
ATOM 829 C CA . ASP A 1 116 ? -1.590 5.366 -6.428 1.00 92.06 116 ASP A CA 1
ATOM 830 C C . ASP A 1 116 ? -3.092 5.241 -6.773 1.00 92.06 116 ASP A C 1
ATOM 832 O O . ASP A 1 116 ? -3.911 5.154 -5.851 1.00 92.06 116 ASP A O 1
ATOM 836 N N . ASP A 1 117 ? -3.456 5.240 -8.062 1.00 94.31 117 ASP A N 1
ATOM 837 C CA . ASP A 1 117 ? -4.851 5.234 -8.530 1.00 94.31 117 ASP A CA 1
ATOM 838 C C . ASP A 1 117 ? -5.541 3.862 -8.333 1.00 94.31 117 ASP A C 1
ATOM 840 O O . ASP A 1 117 ? -6.725 3.822 -7.980 1.00 94.31 117 ASP A O 1
ATOM 844 N N . ASP A 1 118 ? -4.802 2.749 -8.419 1.00 92.31 118 ASP A N 1
ATOM 845 C CA . ASP A 1 118 ? -5.324 1.380 -8.235 1.00 92.31 118 ASP A CA 1
ATOM 846 C C . ASP A 1 118 ? -5.270 0.879 -6.777 1.00 92.31 118 ASP A C 1
ATOM 848 O O . ASP A 1 118 ? -5.694 -0.238 -6.438 1.00 92.31 118 ASP A O 1
ATOM 852 N N . VAL A 1 119 ? -4.814 1.729 -5.849 1.00 97.69 119 VAL A N 1
ATOM 853 C CA . VAL A 1 119 ? -4.686 1.368 -4.433 1.00 97.69 119 VAL A CA 1
ATOM 854 C C . VAL A 1 119 ? -5.958 1.635 -3.622 1.00 97.69 119 VAL A C 1
ATOM 856 O O . VAL A 1 119 ? -6.241 2.733 -3.130 1.00 97.69 119 VAL A O 1
ATOM 859 N N . VAL A 1 120 ? -6.687 0.558 -3.322 1.00 97.94 120 VAL A N 1
ATOM 860 C CA . VAL A 1 120 ? -7.832 0.582 -2.401 1.00 97.94 120 VAL A CA 1
ATOM 861 C C . VAL A 1 120 ? -7.342 0.552 -0.950 1.00 97.94 120 VAL A C 1
ATOM 863 O O . VAL A 1 120 ? -7.120 -0.515 -0.372 1.00 97.94 120 VAL A O 1
ATOM 866 N N . ARG A 1 121 ? -7.210 1.731 -0.324 1.00 96.50 121 ARG A N 1
ATOM 867 C CA . ARG A 1 121 ? -6.651 1.864 1.038 1.00 96.50 121 ARG A CA 1
ATOM 868 C C . ARG A 1 121 ? -7.528 1.329 2.182 1.00 96.50 121 ARG A C 1
ATOM 870 O O . ARG A 1 121 ? -6.988 0.865 3.184 1.00 96.50 121 ARG A O 1
ATOM 877 N N . GLY A 1 122 ? -8.855 1.409 2.074 1.00 95.06 122 GLY A N 1
ATOM 878 C CA . GLY A 1 122 ? -9.787 1.137 3.183 1.00 95.06 122 GLY A CA 1
ATOM 879 C C . GLY A 1 122 ? -10.165 2.391 4.006 1.00 95.06 122 GLY A C 1
ATOM 880 O O . GLY A 1 122 ? -9.954 3.507 3.535 1.00 95.06 122 GLY A O 1
ATOM 881 N N . PRO A 1 123 ? -10.734 2.247 5.224 1.00 95.19 123 PRO A N 1
ATOM 882 C CA . PRO A 1 123 ? -10.866 1.006 5.983 1.00 95.19 123 PRO A CA 1
ATOM 883 C C . PRO A 1 123 ? -11.905 0.060 5.373 1.00 95.19 123 PRO A C 1
ATOM 885 O O . PRO A 1 123 ? -13.025 0.458 5.063 1.00 95.19 123 PRO A O 1
ATOM 888 N N . GLY A 1 124 ? -11.538 -1.210 5.210 1.00 95.69 124 GLY A N 1
ATOM 889 C CA . GLY A 1 124 ? -12.394 -2.225 4.590 1.00 95.69 124 GLY A CA 1
ATOM 890 C C . GLY A 1 124 ? -12.101 -3.631 5.104 1.00 95.69 124 GLY A C 1
ATOM 891 O O . GLY A 1 124 ? -11.303 -3.811 6.016 1.00 95.69 124 GLY A O 1
ATOM 892 N N . ARG A 1 125 ? -12.736 -4.656 4.522 1.00 95.88 125 ARG A N 1
ATOM 893 C CA . ARG A 1 125 ? -12.385 -6.075 4.777 1.00 95.88 125 ARG A CA 1
ATOM 894 C C . ARG A 1 125 ? -11.176 -6.544 3.959 1.00 95.88 125 ARG A C 1
ATOM 896 O O . ARG A 1 125 ? -10.640 -7.619 4.218 1.00 95.88 125 ARG A O 1
ATOM 903 N N . VAL A 1 126 ? -10.793 -5.745 2.967 1.00 97.00 126 VAL A N 1
ATOM 904 C CA . VAL A 1 126 ? -9.688 -5.951 2.034 1.00 97.00 126 VAL A CA 1
ATOM 905 C C . VAL A 1 126 ? -9.107 -4.575 1.724 1.00 97.00 126 VAL A C 1
ATOM 907 O O . VAL A 1 126 ? -9.876 -3.635 1.518 1.00 97.00 126 VAL A O 1
ATOM 910 N N . ALA A 1 127 ? -7.783 -4.469 1.686 1.00 98.12 127 ALA A N 1
ATOM 911 C CA . ALA A 1 127 ? -7.081 -3.404 0.980 1.00 98.12 127 ALA A CA 1
ATOM 912 C C . ALA A 1 127 ? -6.454 -4.014 -0.281 1.00 98.12 127 ALA A C 1
ATOM 914 O O . ALA A 1 127 ? -6.040 -5.176 -0.242 1.00 98.12 127 ALA A O 1
ATOM 915 N N . ARG A 1 128 ? -6.412 -3.270 -1.385 1.00 98.00 128 ARG A N 1
ATOM 916 C CA . ARG A 1 128 ? -5.837 -3.729 -2.660 1.00 98.00 128 ARG A CA 1
ATOM 917 C C . ARG A 1 128 ? -4.706 -2.815 -3.093 1.00 98.00 128 ARG A C 1
ATOM 919 O O . ARG A 1 128 ? -4.763 -1.627 -2.796 1.00 98.00 128 ARG A O 1
ATOM 926 N N . LEU A 1 129 ? -3.728 -3.382 -3.783 1.00 97.62 129 LEU A N 1
ATOM 927 C CA . LEU A 1 129 ? -2.731 -2.668 -4.575 1.00 97.62 129 LEU A CA 1
ATOM 928 C C . LEU A 1 129 ? -2.312 -3.543 -5.760 1.00 97.62 129 LEU A C 1
ATOM 930 O O . LEU A 1 129 ? -2.364 -4.774 -5.659 1.00 97.62 129 LEU A O 1
ATOM 934 N N . GLU A 1 130 ? -1.906 -2.894 -6.840 1.00 97.00 130 GLU A N 1
ATOM 935 C CA . GLU A 1 130 ? -1.204 -3.470 -7.987 1.00 97.00 130 GLU A CA 1
ATOM 936 C C . GLU A 1 130 ? 0.296 -3.591 -7.673 1.00 97.00 130 GLU A C 1
ATOM 938 O O . GLU A 1 130 ? 0.794 -2.893 -6.788 1.00 97.00 130 GLU A O 1
ATOM 943 N N . ALA A 1 131 ? 1.034 -4.438 -8.388 1.00 96.31 131 ALA A N 1
ATOM 944 C CA . A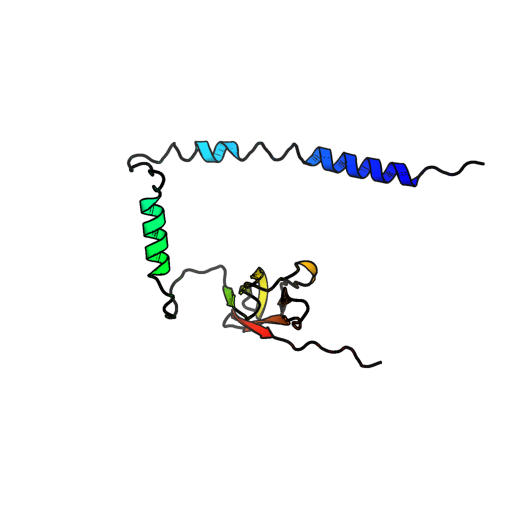LA A 1 131 ? 2.474 -4.255 -8.544 1.00 96.31 131 ALA A CA 1
ATOM 945 C C . ALA A 1 131 ? 2.889 -4.706 -9.945 1.00 96.31 131 ALA A C 1
ATOM 947 O O . ALA A 1 131 ? 2.995 -5.907 -10.212 1.00 96.31 131 ALA A O 1
ATOM 948 N N . GLU A 1 132 ? 3.112 -3.730 -10.809 1.00 95.44 132 GLU A N 1
ATOM 949 C CA . GLU A 1 132 ? 3.421 -3.898 -12.226 1.00 95.44 132 GLU A CA 1
ATOM 950 C C . GLU A 1 132 ? 4.937 -4.101 -12.367 1.00 95.44 132 GL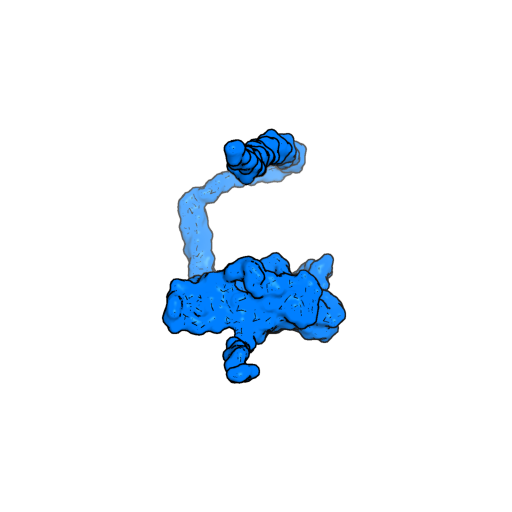U A C 1
ATOM 952 O O . GLU A 1 132 ? 5.710 -3.383 -11.719 1.00 95.44 132 GLU A O 1
ATOM 957 N N . PRO A 1 133 ? 5.415 -5.112 -13.110 1.00 95.19 133 PRO A N 1
ATOM 958 C CA . PRO A 1 133 ? 6.829 -5.228 -13.445 1.00 95.19 133 PRO A CA 1
ATOM 959 C C . PRO A 1 133 ? 7.263 -4.045 -14.318 1.00 95.19 133 PRO A C 1
ATOM 961 O O . PRO A 1 133 ? 6.639 -3.765 -15.332 1.00 95.19 133 PRO A O 1
ATOM 964 N N . SER A 1 134 ? 8.373 -3.385 -13.977 1.00 92.56 134 SER A N 1
ATOM 965 C CA . SER A 1 134 ? 8.897 -2.257 -14.775 1.00 92.56 134 SER A CA 1
ATOM 966 C C . SER A 1 134 ? 9.516 -2.684 -16.120 1.00 92.56 134 SER A C 1
ATOM 968 O O . SER A 1 134 ? 10.125 -1.869 -16.819 1.00 92.56 134 SER A O 1
ATOM 970 N N . ASP A 1 135 ? 9.448 -3.975 -16.449 1.00 89.38 135 ASP A N 1
ATOM 971 C CA . ASP A 1 135 ? 9.626 -4.521 -17.785 1.00 89.38 135 ASP A CA 1
ATOM 972 C C . ASP A 1 135 ? 8.270 -4.960 -18.369 1.00 89.38 135 ASP A C 1
ATOM 974 O O . ASP A 1 135 ? 7.646 -5.886 -17.858 1.00 89.38 135 ASP A O 1
ATOM 978 N N . ASP A 1 136 ? 7.871 -4.362 -19.506 1.00 82.88 136 ASP A N 1
ATOM 979 C CA . ASP A 1 136 ? 6.611 -4.615 -20.251 1.00 82.88 136 ASP A CA 1
ATOM 980 C C . ASP A 1 136 ? 6.375 -6.099 -20.672 1.00 82.88 136 ASP A C 1
ATOM 982 O O . ASP A 1 136 ? 5.406 -6.421 -21.361 1.00 82.88 136 ASP A O 1
ATOM 986 N N . ASP A 1 137 ? 7.293 -7.006 -20.322 1.00 85.75 137 ASP A N 1
ATOM 987 C CA . ASP A 1 137 ? 7.267 -8.447 -20.593 1.00 85.75 137 ASP A CA 1
ATOM 988 C C . ASP A 1 137 ? 6.637 -9.272 -19.442 1.00 85.75 137 ASP A C 1
ATOM 990 O O . ASP A 1 137 ? 6.400 -10.478 -19.595 1.00 85.75 137 ASP A O 1
ATOM 994 N N . GLY A 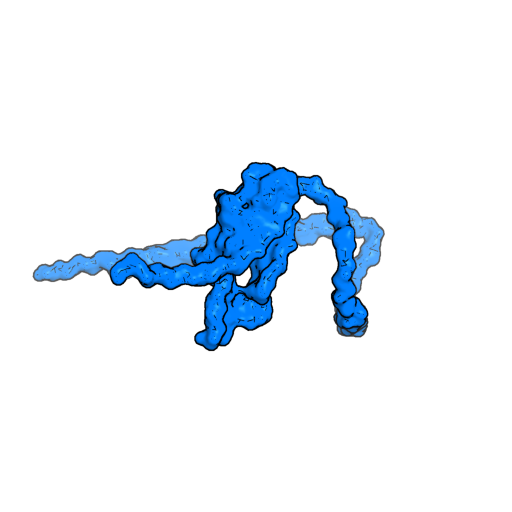1 138 ? 6.416 -8.672 -18.266 1.00 84.94 138 GLY A N 1
ATOM 995 C CA . GLY A 1 138 ? 5.884 -9.344 -17.078 1.00 84.94 138 GLY A CA 1
ATOM 996 C C . GLY A 1 138 ? 4.374 -9.134 -16.869 1.00 84.94 138 GLY A C 1
ATOM 997 O O . GLY A 1 138 ? 3.859 -8.080 -17.213 1.00 84.94 138 GLY A O 1
ATOM 998 N N . PRO A 1 139 ? 3.643 -10.105 -16.281 1.00 90.38 139 PRO A N 1
ATOM 999 C CA . PRO A 1 139 ? 2.250 -9.902 -15.895 1.00 90.38 139 PRO A CA 1
ATOM 1000 C C . PRO A 1 139 ? 2.142 -9.138 -14.573 1.00 90.38 139 PRO A C 1
ATOM 1002 O O . PRO A 1 139 ? 2.941 -9.363 -13.645 1.00 90.38 139 PRO A O 1
ATOM 1005 N N . ASP A 1 140 ? 1.089 -8.335 -14.480 1.00 92.25 140 ASP A N 1
ATOM 1006 C CA . ASP A 1 140 ? 0.734 -7.547 -13.307 1.00 92.25 140 ASP A CA 1
ATOM 1007 C C . ASP A 1 140 ? 0.413 -8.424 -12.090 1.00 92.25 140 ASP A C 1
ATOM 1009 O O . ASP A 1 140 ? 0.340 -9.662 -12.138 1.00 92.25 140 ASP A O 1
ATOM 1013 N N . ARG A 1 141 ? 0.349 -7.789 -10.916 1.00 93.94 141 ARG A N 1
ATOM 1014 C CA . ARG A 1 141 ? 0.247 -8.501 -9.635 1.00 93.94 141 ARG A CA 1
ATOM 1015 C C . ARG A 1 141 ? -0.729 -7.834 -8.682 1.00 93.94 141 ARG A C 1
ATOM 1017 O O . ARG A 1 141 ? -0.320 -7.171 -7.730 1.00 93.94 141 ARG A O 1
ATOM 1024 N N . HIS A 1 142 ? -2.018 -8.105 -8.852 1.00 96.75 142 HIS A N 1
ATOM 1025 C CA . HIS A 1 142 ? -3.022 -7.683 -7.878 1.00 96.75 142 HIS A CA 1
ATOM 102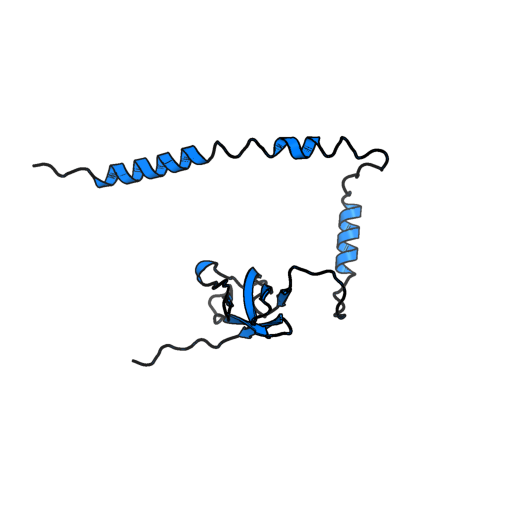6 C C . HIS A 1 142 ? -2.831 -8.384 -6.515 1.00 96.75 142 HIS A C 1
ATOM 1028 O O . HIS A 1 142 ? -2.964 -9.608 -6.378 1.00 96.75 142 HIS A O 1
ATOM 1034 N N . TYR A 1 143 ? -2.600 -7.608 -5.455 1.00 97.62 143 TYR A N 1
ATOM 1035 C CA . TYR A 1 143 ? -2.538 -8.106 -4.081 1.00 97.62 143 TYR A CA 1
ATOM 1036 C C . TYR A 1 143 ? -3.777 -7.714 -3.278 1.00 97.62 143 TYR A C 1
ATOM 1038 O O . TYR A 1 143 ? -4.075 -6.536 -3.089 1.00 97.62 143 TYR A O 1
ATOM 1046 N N . GLU A 1 144 ? -4.445 -8.705 -2.687 1.00 97.88 144 GLU A N 1
ATOM 1047 C CA . GLU A 1 144 ? -5.420 -8.480 -1.621 1.00 97.88 144 GLU A CA 1
ATOM 1048 C C . GLU A 1 144 ? -4.765 -8.629 -0.246 1.00 97.88 144 GLU A C 1
ATOM 1050 O O . GLU A 1 144 ? -4.247 -9.694 0.104 1.00 97.88 144 GLU A O 1
ATOM 1055 N N . ILE A 1 145 ? -4.851 -7.587 0.579 1.00 98.00 145 ILE A N 1
ATOM 1056 C CA . ILE A 1 145 ? -4.386 -7.593 1.967 1.00 98.00 145 ILE A CA 1
ATOM 1057 C C . ILE A 1 145 ? -5.589 -7.699 2.903 1.00 98.00 145 ILE A C 1
ATOM 1059 O O . ILE A 1 145 ? -6.529 -6.908 2.827 1.00 98.00 145 ILE A O 1
ATOM 1063 N N . ARG A 1 146 ? -5.562 -8.683 3.807 1.00 96.88 146 ARG A N 1
ATOM 1064 C CA . ARG A 1 146 ? -6.645 -8.985 4.758 1.00 96.88 146 ARG A CA 1
ATOM 1065 C C . ARG A 1 146 ? -6.085 -9.156 6.169 1.00 96.88 146 ARG A C 1
ATOM 1067 O O . ARG A 1 146 ? -5.011 -9.728 6.337 1.00 96.88 146 ARG A O 1
ATOM 1074 N N . CYS A 1 147 ? -6.826 -8.709 7.180 1.00 94.75 147 CYS A N 1
ATOM 1075 C CA . CYS A 1 147 ? -6.483 -8.895 8.591 1.00 94.75 147 CYS A CA 1
ATOM 1076 C C . CYS A 1 147 ? -7.295 -10.044 9.199 1.00 94.75 147 CYS A C 1
ATOM 1078 O O . CYS A 1 147 ? -8.519 -10.081 9.073 1.00 94.75 147 CYS A O 1
ATOM 1080 N N . ALA A 1 148 ? -6.634 -10.977 9.886 1.00 86.88 148 ALA A N 1
ATOM 1081 C CA . ALA A 1 148 ? -7.331 -12.023 10.630 1.00 86.88 148 ALA A CA 1
ATOM 1082 C C . ALA A 1 148 ? -8.054 -11.428 11.854 1.00 86.88 148 ALA A C 1
ATOM 1084 O O . ALA A 1 148 ? -7.436 -10.756 12.681 1.00 86.88 148 ALA A O 1
ATOM 1085 N N . ALA A 1 149 ? -9.360 -11.676 11.987 1.00 76.19 149 ALA A N 1
ATOM 1086 C CA . ALA A 1 149 ? -10.138 -11.198 13.130 1.00 76.19 149 ALA A CA 1
ATOM 1087 C C . ALA A 1 149 ? -9.584 -11.757 14.457 1.00 76.19 149 ALA A C 1
ATOM 1089 O O . ALA A 1 149 ? -9.164 -12.913 14.534 1.00 76.19 149 ALA A O 1
ATOM 1090 N N . GLY A 1 150 ? -9.564 -10.932 15.506 1.00 72.25 150 GLY A N 1
ATOM 1091 C CA . GLY A 1 150 ? -9.035 -11.293 16.827 1.00 72.25 150 GLY A CA 1
ATOM 1092 C C . GLY A 1 150 ? -7.504 -11.290 16.942 1.00 72.25 150 GLY A C 1
ATOM 1093 O O . GLY A 1 150 ? -6.988 -10.738 17.909 1.00 72.25 150 GLY A O 1
ATOM 1094 N N . SER A 1 151 ? -6.761 -11.843 15.972 1.00 78.38 151 SER A N 1
ATOM 1095 C CA . SER A 1 151 ? -5.285 -11.809 15.999 1.00 78.38 151 SER A CA 1
ATOM 1096 C C . SER A 1 151 ? -4.672 -10.586 15.318 1.00 78.38 151 SER A C 1
ATOM 1098 O O . SER A 1 151 ? -3.488 -10.334 15.520 1.00 78.38 151 SER A O 1
ATOM 1100 N N . GLY A 1 152 ? -5.439 -9.877 14.478 1.00 83.31 152 GLY A N 1
ATOM 1101 C CA . GLY A 1 152 ? -5.008 -8.721 13.680 1.00 83.31 152 GLY A CA 1
ATOM 1102 C C . GLY A 1 152 ? -3.746 -8.962 12.847 1.00 83.31 152 GLY A C 1
ATOM 1103 O O . GLY A 1 152 ? -3.048 -8.025 12.475 1.00 83.31 152 GLY A O 1
ATOM 1104 N N . THR A 1 153 ? -3.431 -10.223 12.548 1.00 90.19 153 THR A N 1
ATOM 1105 C CA . THR A 1 153 ? -2.293 -10.577 11.699 1.00 90.19 153 THR A CA 1
ATOM 1106 C C . THR A 1 153 ? -2.668 -10.290 10.244 1.00 90.19 153 THR A C 1
ATOM 1108 O O . THR A 1 153 ? -3.637 -10.888 9.763 1.00 90.19 153 THR A O 1
ATOM 1111 N N . PRO A 1 154 ? -1.957 -9.397 9.532 1.00 95.00 154 PRO A N 1
ATOM 1112 C CA . PRO A 1 154 ? -2.238 -9.147 8.130 1.00 95.00 154 PRO A CA 1
ATOM 1113 C C . PRO A 1 154 ? -1.632 -10.234 7.243 1.00 95.00 154 PRO A C 1
ATOM 1115 O O . PRO A 1 154 ? -0.588 -10.812 7.553 1.00 95.00 154 PRO A O 1
ATOM 1118 N N . LYS A 1 155 ? -2.262 -10.468 6.097 1.00 95.50 155 LYS A N 1
ATOM 1119 C CA . LYS A 1 155 ? -1.765 -11.349 5.043 1.00 95.50 155 LYS A CA 1
ATOM 1120 C C . LYS A 1 155 ? -2.068 -10.731 3.681 1.00 95.50 155 LYS A C 1
ATOM 1122 O O . LYS A 1 155 ? -3.231 -10.444 3.409 1.00 95.50 155 LYS A O 1
ATOM 1127 N N . ALA A 1 156 ? -1.044 -10.575 2.842 1.00 96.94 156 ALA A N 1
ATOM 1128 C CA . ALA A 1 156 ? -1.223 -10.386 1.404 1.00 96.94 156 ALA A CA 1
ATOM 1129 C C . ALA A 1 156 ? -1.444 -11.741 0.725 1.00 96.94 156 ALA A C 1
ATOM 1131 O O . ALA A 1 156 ? -0.829 -12.748 1.095 1.00 96.94 156 ALA A O 1
ATOM 1132 N N . VAL A 1 157 ? -2.305 -11.753 -0.283 1.00 96.50 157 VAL A N 1
ATOM 1133 C CA . VAL A 1 157 ? -2.525 -12.874 -1.192 1.00 96.50 157 VAL A CA 1
ATOM 1134 C C . VAL A 1 157 ? -2.500 -12.311 -2.607 1.00 96.50 157 VAL A C 1
ATOM 1136 O O . VAL A 1 157 ? -3.206 -11.346 -2.882 1.00 96.50 157 VAL A O 1
ATOM 1139 N N . LEU A 1 158 ? -1.677 -12.898 -3.478 1.00 96.12 158 LEU A N 1
ATOM 1140 C CA . LEU A 1 158 ? -1.744 -12.638 -4.915 1.00 96.12 158 LEU A CA 1
ATOM 1141 C C . LEU A 1 158 ? -3.067 -13.213 -5.429 1.00 96.12 158 LEU A C 1
ATOM 1143 O O . LEU A 1 158 ? -3.347 -14.395 -5.201 1.00 96.12 158 LEU A O 1
ATOM 1147 N N . VAL A 1 159 ? -3.876 -12.384 -6.072 1.00 94.12 159 VAL A N 1
ATOM 1148 C CA . VAL A 1 159 ? -5.117 -12.802 -6.725 1.00 94.12 159 VAL A CA 1
ATOM 1149 C C . VAL A 1 159 ? -4.819 -12.923 -8.217 1.00 94.12 159 VAL A C 1
ATOM 1151 O O . VAL A 1 159 ? -4.179 -12.022 -8.745 1.00 94.12 159 VAL A O 1
ATOM 1154 N N . PRO A 1 160 ? -5.210 -14.023 -8.887 1.00 85.06 160 PRO A N 1
ATOM 1155 C CA . PRO A 1 160 ? -5.086 -14.091 -10.332 1.00 85.06 160 PRO A CA 1
ATOM 1156 C C . PRO A 1 160 ? -6.035 -13.080 -10.963 1.00 85.06 160 PRO A C 1
ATOM 1158 O O . PRO A 1 160 ? -7.184 -12.943 -10.518 1.00 85.06 160 PRO A O 1
ATOM 1161 N N . ASP A 1 161 ? -5.553 -12.435 -12.011 1.00 75.31 161 ASP A N 1
ATOM 1162 C CA . ASP A 1 161 ? -6.340 -11.605 -12.905 1.00 75.31 161 ASP A CA 1
ATOM 1163 C C . ASP A 1 161 ? -7.546 -12.436 -13.353 1.00 75.31 161 ASP A C 1
ATOM 1165 O O . ASP A 1 161 ? -7.435 -13.628 -13.669 1.00 75.31 161 ASP A O 1
ATOM 1169 N N . ARG A 1 162 ? -8.736 -11.844 -13.258 1.00 60.66 162 ARG A N 1
ATOM 1170 C CA . ARG A 1 162 ? -9.917 -12.450 -13.856 1.00 60.66 162 ARG A CA 1
ATOM 1171 C C . ARG A 1 162 ? -10.054 -11.827 -15.220 1.00 60.66 162 ARG A C 1
ATOM 1173 O O . ARG A 1 162 ? -10.397 -10.653 -15.307 1.00 60.66 162 ARG A O 1
ATOM 1180 N N . ASP A 1 163 ? -9.801 -12.634 -16.238 1.00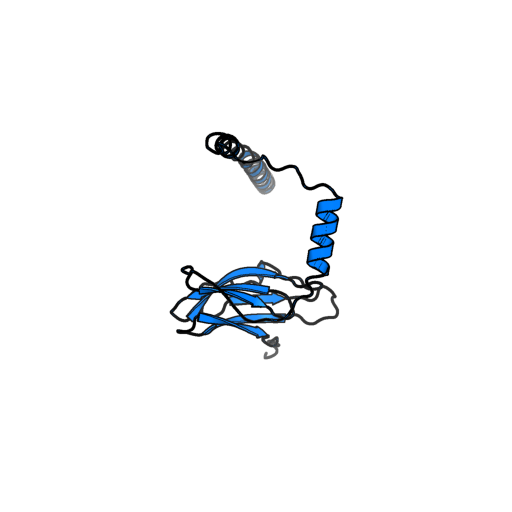 55.69 163 ASP A N 1
ATOM 1181 C CA . ASP A 1 163 ? -10.297 -12.359 -17.574 1.00 55.69 163 ASP A CA 1
ATOM 1182 C C . ASP A 1 163 ? -11.821 -12.179 -17.441 1.00 55.69 163 ASP A C 1
ATOM 1184 O O . ASP A 1 163 ? -12.541 -13.148 -17.188 1.00 55.69 163 ASP A O 1
ATOM 1188 N N . ASP A 1 164 ? -12.320 -10.943 -17.552 1.00 52.66 164 ASP A N 1
ATOM 1189 C CA . ASP A 1 164 ? -13.760 -10.637 -17.628 1.00 52.66 164 ASP A CA 1
ATOM 1190 C C . ASP A 1 164 ? -14.299 -11.002 -19.042 1.00 52.66 164 ASP A C 1
ATOM 1192 O O . ASP A 1 164 ? -15.053 -10.258 -19.667 1.00 52.66 164 ASP A O 1
ATOM 1196 N N . ASP A 1 165 ? -13.888 -12.173 -19.546 1.00 50.50 165 ASP A N 1
ATOM 1197 C CA . ASP A 1 165 ? -14.259 -12.790 -20.825 1.00 50.50 165 ASP A CA 1
ATOM 1198 C C . ASP A 1 165 ? -15.491 -13.706 -20.634 1.00 50.50 165 ASP A C 1
ATOM 1200 O O . ASP A 1 165 ? -15.419 -14.929 -20.764 1.00 50.50 165 ASP A O 1
ATOM 1204 N N . ASP A 1 166 ? -16.641 -13.108 -20.308 1.00 48.28 166 ASP A N 1
ATOM 1205 C CA . ASP A 1 166 ? -17.951 -13.784 -20.227 1.00 48.28 166 ASP A CA 1
ATOM 1206 C C . ASP A 1 166 ? -19.070 -12.863 -20.796 1.00 48.28 166 ASP A C 1
ATOM 1208 O O . ASP A 1 166 ? -19.960 -12.414 -20.069 1.00 48.28 166 ASP A O 1
ATOM 1212 N N . ASP A 1 167 ? -19.022 -12.576 -22.110 1.00 48.41 167 ASP A N 1
ATOM 1213 C CA . ASP A 1 167 ? -20.091 -11.922 -22.913 1.00 48.41 167 ASP A CA 1
ATOM 1214 C C . ASP A 1 167 ? -20.202 -12.527 -24.342 1.00 48.41 167 ASP A C 1
ATOM 1216 O O . ASP A 1 167 ? -19.189 -12.538 -25.083 1.00 48.41 167 ASP A O 1
#

Sequence (167 aa):
MRQPIAHRWRNVAVTAAWVAVGTAAGALGAWQLAGADANAGTGTHGHPLDDAAVHRALASAQASTPRADTSSDAPAPADQRRTLRFTGGSATVECGADGSVYLVSWSPSDGYEIDDDDVVRGPGRVARLEAEPSDDDGPDRHYEIRCAAGSGTPKAVLVPDRDDDDD

pLDDT: mean 72.99, std 21.66, range [37.59, 98.31]

Foldseek 3Di:
DDDDPPPVVVVVVVVVVVVVVVPPPPPPPPCVVVVVPPPPPDDDDDDPQDPVSVVVVVVVVVVPDPDPDDDDDDDDDVQDWDKDADPQWIWTWHADLAFFIFTPDIDGDPQWDKDPVQWQGDSDQWTWTKIHGVDPVDDIWIWTWTADHRVRDIDIDTDDDDPPPDD

Radius of gyration: 25.21 Å; chains: 1; bounding box: 59×52×65 Å

Secondary structure (DSSP, 8-state):
------HHHHHHHHHHHHHTTTTSSSSSSTTSSSSGGGT--SS---PPPPHHHHHHHHHHHHHS-------------STTEEEEEETTEEEEEEE-TTS-EEEEEEEEPTTEE--GGG-B--SBS-EEE--EESSTTSPP--EEEEEPTTT--EEEEEPPP------